Protein AF-A0A9D6SQ97-F1 (afdb_monomer_lite)

Structure (mmCIF, N/CA/C/O backbone):
data_AF-A0A9D6SQ97-F1
#
_entry.id   AF-A0A9D6SQ97-F1
#
loop_
_atom_site.group_PDB
_atom_site.id
_atom_site.type_symbol
_atom_site.label_atom_id
_atom_site.label_alt_id
_atom_site.label_comp_id
_atom_site.label_asym_id
_atom_site.label_entity_id
_atom_site.label_seq_id
_atom_site.pdbx_PDB_ins_code
_atom_site.Cartn_x
_atom_site.Cartn_y
_atom_site.Cartn_z
_atom_site.occupancy
_atom_site.B_iso_or_equiv
_atom_site.auth_seq_id
_atom_site.auth_comp_id
_atom_site.auth_asym_id
_atom_site.auth_atom_id
_atom_site.pdbx_PDB_model_num
ATOM 1 N N . MET A 1 1 ? -10.388 44.337 54.526 1.00 52.50 1 MET A N 1
ATOM 2 C CA . MET A 1 1 ? -10.332 44.415 53.044 1.00 52.50 1 MET A CA 1
ATOM 3 C C . MET A 1 1 ? -9.209 43.578 52.426 1.00 52.50 1 MET A C 1
ATOM 5 O O . MET A 1 1 ? -9.435 43.031 51.359 1.00 52.50 1 MET A O 1
ATOM 9 N N . LEU A 1 2 ? -8.045 43.403 53.071 1.00 48.81 2 LEU A N 1
ATOM 10 C CA . LEU A 1 2 ? -6.946 42.583 52.526 1.00 48.81 2 LEU A CA 1
ATOM 11 C C . LEU A 1 2 ? -7.249 41.066 52.542 1.00 48.81 2 LEU A C 1
ATOM 13 O O . LEU A 1 2 ? -6.988 40.377 51.565 1.00 48.81 2 LEU A O 1
ATOM 17 N N . LEU A 1 3 ? -7.914 40.572 53.594 1.00 52.00 3 LEU A N 1
ATOM 18 C CA . LEU A 1 3 ? -8.243 39.147 53.778 1.00 52.00 3 LEU A CA 1
ATOM 19 C C . LEU A 1 3 ? -9.277 38.606 52.764 1.00 52.00 3 LEU A C 1
ATOM 21 O O . LEU A 1 3 ? -9.205 37.456 52.350 1.00 52.00 3 LEU A O 1
ATOM 25 N N . SER A 1 4 ? -10.194 39.459 52.291 1.00 46.53 4 SER A N 1
ATOM 26 C CA . SER A 1 4 ? -11.219 39.102 51.293 1.00 46.53 4 SER A CA 1
ATOM 27 C C . SER A 1 4 ? -10.637 38.924 49.881 1.00 46.53 4 SER A C 1
ATOM 29 O O . SER A 1 4 ? -11.140 38.115 49.104 1.00 46.53 4 SER A O 1
ATOM 31 N N . ARG A 1 5 ? -9.522 39.604 49.570 1.00 53.97 5 ARG A N 1
ATOM 32 C CA . ARG A 1 5 ? -8.819 39.461 48.283 1.00 53.97 5 ARG A CA 1
ATOM 33 C C . ARG A 1 5 ? -8.031 38.151 48.198 1.00 53.97 5 ARG A C 1
ATOM 35 O O . ARG A 1 5 ? -7.924 37.590 47.115 1.00 53.97 5 ARG A O 1
ATOM 42 N N . PHE A 1 6 ? -7.548 37.637 49.333 1.00 51.41 6 PHE A N 1
ATOM 43 C CA . PHE A 1 6 ? -6.866 36.339 49.407 1.00 51.41 6 PHE A CA 1
ATOM 44 C C . PHE A 1 6 ? -7.829 35.157 49.249 1.00 51.41 6 PHE A C 1
ATOM 46 O O . PHE A 1 6 ? -7.506 34.203 48.547 1.00 51.41 6 PHE A O 1
ATOM 53 N N . VAL A 1 7 ? -9.037 35.240 49.816 1.00 57.03 7 VAL A N 1
ATOM 54 C CA . VAL A 1 7 ? -10.062 34.192 49.652 1.00 57.03 7 VAL A CA 1
ATOM 55 C C . VAL A 1 7 ? -10.580 34.142 48.209 1.00 57.03 7 VAL A C 1
ATOM 57 O O . VAL A 1 7 ? -10.715 33.059 47.647 1.00 57.03 7 VAL A O 1
ATOM 60 N N . ALA A 1 8 ? -10.779 35.299 47.565 1.00 53.34 8 ALA A N 1
ATOM 61 C CA . ALA A 1 8 ? -11.166 35.363 46.153 1.00 53.34 8 ALA A CA 1
ATOM 62 C C . ALA A 1 8 ? -10.067 34.836 45.206 1.00 53.34 8 ALA A C 1
ATOM 64 O O . ALA A 1 8 ? -10.368 34.148 44.232 1.00 53.34 8 ALA A O 1
ATOM 65 N N . ALA A 1 9 ? -8.789 35.095 45.514 1.00 52.66 9 ALA A N 1
ATOM 66 C CA . ALA A 1 9 ? -7.661 34.570 44.743 1.00 52.66 9 ALA A CA 1
ATOM 67 C C . ALA A 1 9 ? -7.501 33.042 44.887 1.00 52.66 9 ALA A C 1
ATOM 69 O O . ALA A 1 9 ? -7.186 32.366 43.910 1.00 52.66 9 ALA A O 1
ATOM 70 N N . MET A 1 10 ? -7.778 32.481 46.070 1.00 56.12 10 MET A N 1
ATOM 71 C CA . MET A 1 10 ? -7.759 31.027 46.296 1.00 56.12 10 MET A CA 1
ATOM 72 C C . MET A 1 10 ? -8.939 30.302 45.643 1.00 56.12 10 MET A C 1
ATOM 74 O O . MET A 1 10 ? -8.791 29.158 45.223 1.00 56.12 10 MET A O 1
ATOM 78 N N . PHE A 1 11 ? -10.084 30.973 45.491 1.00 53.06 11 PHE A N 1
ATOM 79 C CA . PHE A 1 11 ? -11.234 30.419 44.774 1.00 53.06 11 PHE A CA 1
ATOM 80 C C . PHE A 1 11 ? -11.032 30.430 43.249 1.00 53.06 11 PHE A C 1
ATOM 82 O O . PHE A 1 11 ? -11.492 29.528 42.557 1.00 53.06 11 PHE A O 1
ATOM 89 N N . SER A 1 12 ? -10.289 31.409 42.716 1.00 51.69 12 SER A N 1
ATOM 90 C CA . SER A 1 12 ? -10.028 31.508 41.272 1.00 51.69 12 SER A CA 1
ATOM 91 C C . SER A 1 12 ? -8.94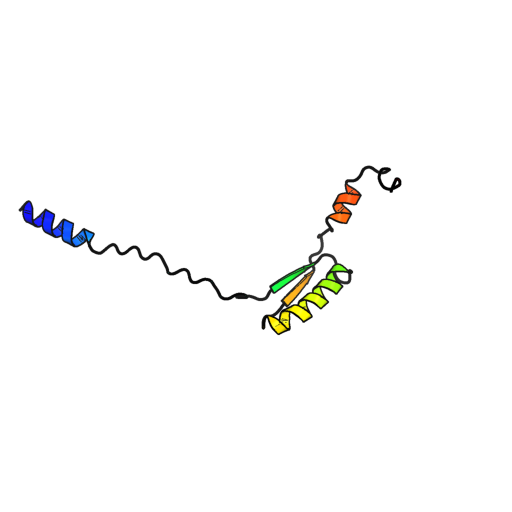3 30.548 40.764 1.00 51.69 12 SER A C 1
ATOM 93 O O . SER A 1 12 ? -8.903 30.263 39.570 1.00 51.69 12 SER A O 1
ATOM 95 N N . MET A 1 13 ? -8.080 30.033 41.646 1.00 53.16 13 MET A N 1
ATOM 96 C CA . MET A 1 13 ? -7.017 29.072 41.306 1.00 53.16 13 MET A CA 1
ATOM 97 C C . MET A 1 13 ? -7.546 27.631 41.147 1.00 53.16 13 MET A C 1
ATOM 99 O O . MET A 1 13 ? -6.843 26.764 40.638 1.00 53.16 13 MET A O 1
ATOM 103 N N . ALA A 1 14 ? -8.782 27.359 41.577 1.00 57.50 14 ALA A N 1
ATOM 104 C CA . ALA A 1 14 ? -9.310 26.002 41.710 1.00 57.50 14 ALA A CA 1
ATOM 105 C C . ALA A 1 14 ? -9.936 25.409 40.429 1.00 57.50 14 ALA A C 1
ATOM 107 O O . ALA A 1 14 ? -10.334 24.248 40.449 1.00 57.50 14 ALA A O 1
ATOM 108 N N . ILE A 1 15 ? -10.054 26.163 39.326 1.00 63.06 15 ILE A N 1
ATOM 109 C CA . ILE A 1 15 ? -10.847 25.729 38.150 1.00 63.06 15 ILE A CA 1
ATOM 110 C C . ILE A 1 15 ? -10.047 25.623 36.842 1.00 63.06 15 ILE A C 1
ATOM 112 O O . ILE A 1 15 ? -10.588 25.195 35.824 1.00 63.06 15 IL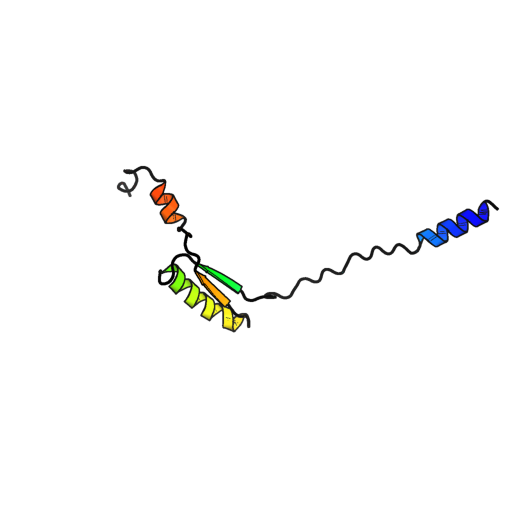E A O 1
ATOM 116 N N . THR A 1 16 ? -8.738 25.874 36.842 1.00 65.06 16 THR A N 1
ATOM 117 C CA . THR A 1 16 ? -7.923 25.578 35.652 1.00 65.06 16 THR A CA 1
ATOM 118 C C . THR A 1 16 ? -7.6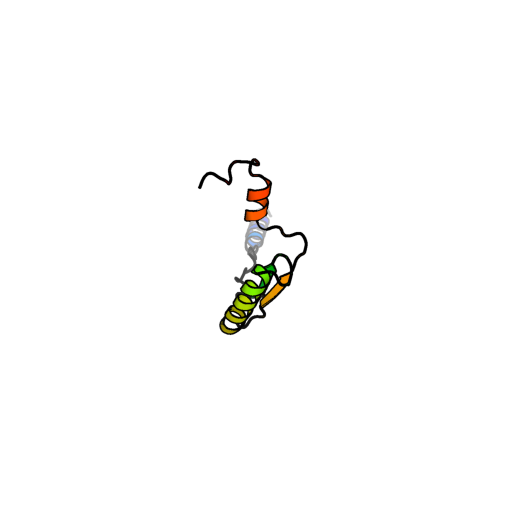62 24.073 35.561 1.00 65.06 16 THR A C 1
ATOM 120 O O . THR A 1 16 ? -6.583 23.593 35.891 1.00 65.06 16 THR A O 1
ATOM 123 N N . VAL A 1 17 ? -8.672 23.311 35.137 1.00 70.50 17 VAL A N 1
ATOM 124 C CA . VAL A 1 17 ? -8.512 21.930 34.680 1.00 70.50 17 VAL A CA 1
ATOM 125 C C . VAL A 1 17 ? -7.821 22.013 33.319 1.00 70.50 17 VAL A C 1
ATOM 127 O O . VAL A 1 17 ? -8.424 22.536 32.379 1.00 70.50 17 VAL A O 1
ATOM 130 N N . PRO A 1 18 ? -6.567 21.551 33.172 1.00 66.12 18 PRO A N 1
ATOM 131 C CA . PRO A 1 18 ? -5.979 21.427 31.854 1.00 66.12 18 PRO A CA 1
ATOM 132 C C . PRO A 1 18 ? -6.793 20.371 31.106 1.00 66.12 18 PRO A C 1
ATOM 134 O O . PRO A 1 18 ? -6.734 19.184 31.415 1.00 66.12 18 PRO A O 1
ATOM 137 N N . THR A 1 19 ? -7.594 20.802 30.136 1.00 65.62 19 THR A N 1
ATOM 138 C CA . THR A 1 19 ? -8.210 19.922 29.145 1.00 65.62 19 THR A CA 1
ATOM 139 C C . THR A 1 19 ? -7.120 19.465 28.182 1.00 65.62 19 THR A C 1
ATOM 141 O O . THR A 1 19 ? -7.062 19.870 27.023 1.00 65.62 19 THR A O 1
ATOM 144 N N . SER A 1 20 ? -6.205 18.626 28.665 1.00 69.00 20 SER A N 1
ATOM 145 C CA . SER A 1 20 ? -5.397 17.789 27.789 1.00 69.00 20 SER A CA 1
ATOM 146 C C . SER A 1 20 ? -6.376 16.918 27.006 1.00 69.00 20 SER A C 1
ATOM 148 O O . SER A 1 20 ? -6.986 16.000 27.550 1.00 69.00 20 SER A O 1
ATOM 150 N N . GLY A 1 21 ? -6.611 17.282 25.743 1.00 69.81 21 GLY A N 1
ATOM 151 C CA . GLY A 1 21 ? -7.519 16.555 24.866 1.00 69.81 21 GLY A CA 1
ATOM 152 C C . GLY A 1 21 ? -7.165 15.071 24.866 1.00 69.81 21 GLY A C 1
ATOM 153 O O . GLY A 1 21 ? -6.003 14.708 24.683 1.00 69.81 21 GLY A O 1
ATOM 154 N N . LEU A 1 22 ? -8.167 14.223 25.097 1.00 68.31 22 LEU A N 1
ATOM 155 C CA . LEU A 1 22 ? -8.054 12.775 24.966 1.00 68.31 22 LEU A CA 1
ATOM 156 C C . LEU A 1 22 ? -7.670 12.456 23.519 1.00 68.31 22 LEU A C 1
ATOM 158 O O . LEU A 1 22 ? -8.523 12.412 22.634 1.00 68.31 22 LEU A O 1
ATOM 162 N N . VAL A 1 23 ? -6.378 12.258 23.265 1.00 71.94 23 VAL A N 1
ATOM 163 C CA . VAL A 1 23 ? -5.920 11.703 21.995 1.00 71.94 23 VAL A CA 1
ATOM 164 C C . VAL A 1 23 ? -6.175 10.197 22.070 1.00 71.94 23 VAL A C 1
ATOM 166 O O . VAL A 1 23 ? -5.471 9.459 22.754 1.00 71.94 23 VAL A O 1
ATOM 169 N N . SER A 1 24 ? -7.263 9.737 21.451 1.00 73.69 24 SER A N 1
ATOM 170 C CA . SER A 1 24 ? -7.454 8.303 21.220 1.00 73.69 24 SER A CA 1
ATOM 171 C C . SER A 1 24 ? -6.631 7.905 20.006 1.00 73.69 24 SER A C 1
ATOM 173 O O . SER A 1 24 ? -6.663 8.582 18.974 1.00 73.69 24 SER A O 1
ATOM 175 N N . ALA A 1 25 ? -5.873 6.818 20.135 1.00 77.50 25 ALA A N 1
ATOM 176 C CA . ALA A 1 25 ? -5.254 6.187 18.982 1.00 77.50 25 ALA A CA 1
ATOM 177 C C . ALA A 1 25 ? -6.363 5.821 17.983 1.00 77.50 25 ALA A C 1
ATOM 179 O O . ALA A 1 25 ? -7.387 5.263 18.365 1.00 77.50 25 ALA A O 1
ATOM 180 N N . GLN A 1 26 ? -6.180 6.204 16.723 1.00 79.69 26 GLN A N 1
ATOM 181 C CA . GLN A 1 26 ? -7.127 5.883 15.658 1.00 79.69 26 GLN A CA 1
ATOM 182 C C . GLN A 1 26 ? -6.993 4.392 15.339 1.00 79.69 26 GLN A C 1
ATOM 184 O O . GLN A 1 26 ? -5.865 3.916 15.167 1.00 79.69 26 GLN A O 1
ATOM 189 N N . ASP A 1 27 ? -8.111 3.682 15.2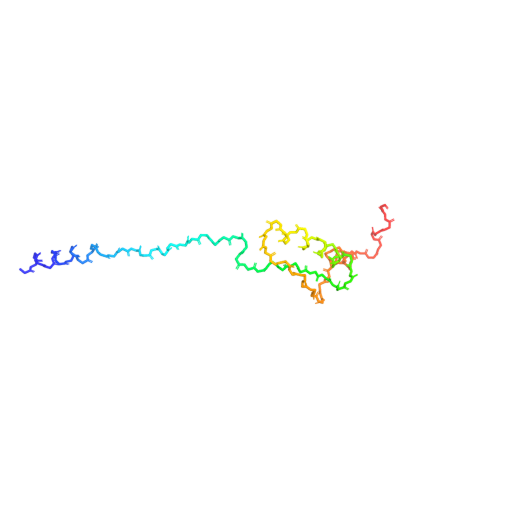02 1.00 83.75 27 ASP A N 1
ATOM 190 C CA . ASP A 1 27 ? -8.080 2.299 14.734 1.00 83.75 27 ASP A CA 1
ATOM 191 C C . ASP A 1 27 ? -7.490 2.248 13.320 1.00 83.75 27 ASP A C 1
ATOM 193 O O . ASP A 1 27 ? -7.878 2.996 12.414 1.00 83.75 27 ASP A O 1
ATOM 197 N N . PHE A 1 28 ? -6.486 1.393 13.140 1.00 84.00 28 PHE A N 1
ATOM 198 C CA . PHE A 1 28 ? -5.852 1.198 11.847 1.00 84.00 28 PHE A CA 1
ATOM 199 C C . PHE A 1 28 ? -6.590 0.109 11.056 1.00 84.00 28 PHE A C 1
ATOM 201 O O . PHE A 1 28 ? -6.844 -0.959 11.613 1.00 84.00 28 PHE A O 1
ATOM 208 N N . PRO A 1 29 ? -6.831 0.301 9.746 1.00 88.12 29 PRO A N 1
ATOM 209 C CA . PRO A 1 29 ? -6.561 1.497 8.945 1.00 88.12 29 PRO A CA 1
ATOM 210 C C . PRO A 1 29 ? -7.737 2.489 8.941 1.00 88.12 29 PRO A C 1
ATOM 212 O O . PRO A 1 29 ? -8.850 2.168 8.539 1.00 88.12 29 PRO A O 1
ATOM 215 N N . SER A 1 30 ? -7.460 3.753 9.264 1.00 86.50 30 SER A N 1
ATOM 216 C CA . SER A 1 30 ? -8.453 4.841 9.230 1.00 86.50 30 SER A CA 1
ATOM 217 C C . SER A 1 30 ? -8.715 5.412 7.827 1.00 86.50 30 SER A C 1
ATOM 219 O O . SER A 1 30 ? -9.561 6.286 7.643 1.00 86.50 30 SER A O 1
ATOM 221 N N . ARG A 1 31 ? -7.968 4.950 6.817 1.00 88.81 31 ARG A N 1
ATOM 222 C CA . ARG A 1 31 ? -8.065 5.373 5.414 1.00 88.81 31 ARG A CA 1
ATOM 223 C C . ARG A 1 31 ? -7.570 4.264 4.481 1.00 88.81 31 ARG A C 1
ATOM 225 O O . ARG A 1 31 ? -6.757 3.447 4.917 1.00 88.81 31 ARG A O 1
ATOM 232 N N . PRO A 1 32 ? -7.975 4.263 3.198 1.00 90.62 32 PRO A N 1
ATOM 233 C CA . PRO A 1 32 ? -7.464 3.308 2.221 1.00 90.62 32 PRO A CA 1
ATOM 234 C C . PRO A 1 32 ? -5.935 3.297 2.172 1.00 90.62 32 PRO A C 1
ATOM 236 O O . PRO A 1 32 ? -5.294 4.355 2.137 1.00 90.62 32 PRO A O 1
ATOM 239 N N . ILE A 1 33 ? -5.357 2.099 2.142 1.00 93.00 33 ILE A N 1
ATOM 240 C CA . ILE A 1 33 ? -3.913 1.914 2.005 1.00 93.00 33 ILE A CA 1
ATOM 241 C C . ILE A 1 33 ? -3.537 2.146 0.551 1.00 93.00 33 ILE A C 1
ATOM 243 O O . ILE A 1 33 ? -4.229 1.702 -0.362 1.00 93.00 33 ILE A O 1
ATOM 247 N N . ARG A 1 34 ? -2.420 2.839 0.330 1.00 93.44 34 ARG A N 1
ATOM 248 C CA . ARG A 1 34 ? -1.888 3.089 -1.006 1.00 93.44 34 ARG A CA 1
ATOM 249 C C . ARG A 1 34 ? -0.510 2.460 -1.136 1.00 93.44 34 ARG A C 1
ATOM 251 O O . ARG A 1 34 ? 0.406 2.846 -0.414 1.00 93.44 34 ARG A O 1
ATOM 258 N N . ILE A 1 35 ? -0.377 1.496 -2.040 1.00 91.62 35 ILE A N 1
ATOM 259 C CA . ILE A 1 35 ? 0.910 0.921 -2.420 1.00 91.62 35 ILE A CA 1
ATOM 260 C C . ILE A 1 35 ? 1.414 1.731 -3.603 1.00 91.62 35 ILE A C 1
ATOM 262 O O . ILE A 1 35 ? 0.771 1.762 -4.649 1.00 91.62 35 ILE A O 1
ATOM 266 N N . VAL A 1 36 ? 2.537 2.416 -3.421 1.00 89.44 36 VAL A N 1
ATOM 267 C CA . VAL A 1 36 ? 3.117 3.256 -4.467 1.00 89.44 36 VAL A CA 1
ATOM 268 C C . VAL A 1 36 ? 4.178 2.458 -5.210 1.00 89.44 36 VAL A C 1
ATOM 270 O O . VAL A 1 36 ? 5.086 1.910 -4.586 1.00 89.44 36 VAL A O 1
ATOM 273 N N . THR A 1 37 ? 4.070 2.398 -6.534 1.00 87.50 37 THR A N 1
ATOM 274 C CA . THR A 1 37 ? 4.976 1.620 -7.390 1.00 87.50 37 THR A CA 1
ATOM 275 C C . THR A 1 37 ? 5.580 2.498 -8.478 1.00 87.50 37 THR A C 1
ATOM 277 O O . THR A 1 37 ? 5.018 3.524 -8.871 1.00 87.50 37 THR A O 1
ATOM 280 N N . SER A 1 38 ? 6.743 2.075 -8.975 1.00 76.69 38 SER A N 1
ATOM 281 C CA . SER A 1 38 ? 7.284 2.560 -10.247 1.00 76.69 38 SER A CA 1
ATOM 282 C C . SER A 1 38 ? 6.505 1.968 -11.429 1.00 76.69 38 SER A C 1
ATOM 284 O O . SER A 1 38 ? 5.741 1.033 -11.232 1.00 76.69 38 SER A O 1
ATOM 286 N N . ALA A 1 39 ? 6.692 2.532 -12.628 1.00 77.19 39 ALA A N 1
ATOM 287 C CA . ALA A 1 39 ? 6.193 2.084 -13.942 1.00 77.19 39 ALA A CA 1
ATOM 288 C C . ALA A 1 39 ? 5.075 1.007 -13.959 1.00 77.19 39 ALA A C 1
ATOM 290 O O . ALA A 1 39 ? 5.302 -0.164 -13.648 1.00 77.19 39 ALA A O 1
ATOM 291 N N . ALA A 1 40 ? 3.884 1.387 -14.438 1.00 77.19 40 ALA A N 1
ATOM 292 C CA . ALA A 1 40 ? 2.763 0.462 -14.617 1.00 77.19 40 ALA A CA 1
ATOM 293 C C . ALA A 1 40 ? 3.129 -0.725 -15.528 1.00 77.19 40 ALA A C 1
ATOM 295 O O . ALA A 1 40 ? 3.811 -0.547 -16.537 1.00 77.19 40 ALA A O 1
ATOM 296 N N . GLY A 1 41 ? 2.667 -1.928 -15.178 1.00 78.62 41 GLY A N 1
ATOM 297 C CA . GLY A 1 41 ? 2.955 -3.155 -15.926 1.00 78.62 41 GLY A CA 1
ATOM 298 C C . GLY A 1 41 ? 4.349 -3.757 -15.699 1.00 78.62 41 GLY A C 1
ATOM 299 O O . GLY A 1 41 ? 4.630 -4.828 -16.230 1.00 78.62 41 GLY A O 1
ATOM 300 N N . GLY A 1 42 ? 5.221 -3.117 -14.911 1.00 80.25 42 GLY A N 1
ATOM 301 C CA . GLY A 1 42 ? 6.497 -3.701 -14.490 1.00 80.25 42 GLY A CA 1
ATOM 302 C C . GLY A 1 42 ? 6.339 -4.747 -13.379 1.00 80.25 42 GLY A C 1
ATOM 303 O O . GLY A 1 42 ? 5.298 -4.840 -12.730 1.00 80.25 42 GLY A O 1
ATOM 304 N N . GLY A 1 43 ? 7.404 -5.504 -13.087 1.00 83.88 43 GLY A N 1
ATOM 305 C CA . GLY A 1 43 ? 7.387 -6.525 -12.025 1.00 83.88 43 GLY A CA 1
ATOM 306 C C . GLY A 1 43 ? 6.973 -5.984 -10.647 1.00 83.88 43 GLY A C 1
ATOM 307 O O . GLY A 1 43 ? 6.269 -6.662 -9.901 1.00 83.88 43 GLY A O 1
ATOM 308 N N . GLY A 1 44 ? 7.321 -4.729 -10.339 1.00 85.12 44 GLY A N 1
ATOM 309 C CA . GLY A 1 44 ? 6.879 -4.047 -9.117 1.00 85.12 44 GLY A CA 1
ATOM 310 C C . GLY A 1 44 ? 5.366 -3.788 -9.058 1.00 85.12 44 GLY A C 1
ATOM 311 O O . GLY A 1 44 ? 4.761 -3.994 -8.007 1.00 85.12 44 GLY A O 1
ATOM 312 N N . ASP A 1 45 ? 4.735 -3.400 -10.172 1.00 88.88 45 ASP A N 1
ATOM 313 C CA . ASP A 1 45 ? 3.272 -3.227 -10.281 1.00 88.88 45 ASP A CA 1
ATOM 314 C C . ASP A 1 45 ? 2.546 -4.581 -10.174 1.00 88.88 45 ASP A C 1
ATOM 316 O O . ASP A 1 45 ? 1.508 -4.701 -9.530 1.00 88.88 45 ASP A O 1
ATOM 320 N N . PHE A 1 46 ? 3.127 -5.647 -10.729 1.00 90.94 46 PHE A N 1
ATOM 321 C CA . PHE A 1 46 ? 2.559 -6.989 -10.605 1.00 90.94 46 PHE A CA 1
ATOM 322 C C . PHE A 1 46 ? 2.559 -7.496 -9.153 1.00 90.94 46 PHE A C 1
ATOM 324 O O . PHE A 1 46 ? 1.517 -7.895 -8.628 1.00 90.94 46 PHE A O 1
ATOM 331 N N . ILE A 1 47 ? 3.710 -7.433 -8.473 1.00 92.12 47 ILE A N 1
ATOM 332 C CA . ILE A 1 47 ? 3.843 -7.891 -7.081 1.00 92.12 47 ILE A CA 1
ATOM 333 C C . ILE A 1 47 ? 2.963 -7.055 -6.145 1.00 92.12 47 ILE A C 1
ATOM 335 O O . ILE A 1 47 ? 2.296 -7.597 -5.266 1.00 92.12 47 ILE A O 1
ATOM 339 N N . SER A 1 48 ? 2.917 -5.737 -6.336 1.00 92.56 48 SER A N 1
ATOM 340 C CA . SER A 1 48 ? 2.083 -4.849 -5.517 1.00 92.56 48 SER A CA 1
ATOM 341 C C . SER A 1 48 ? 0.586 -5.117 -5.679 1.00 92.56 48 SER A C 1
ATOM 343 O O . SER A 1 48 ? -0.136 -5.066 -4.686 1.00 92.56 48 SER A O 1
ATOM 345 N N . ARG A 1 49 ? 0.106 -5.475 -6.878 1.00 92.44 49 ARG A N 1
ATOM 346 C CA . ARG A 1 49 ? -1.286 -5.914 -7.087 1.00 92.44 49 ARG A CA 1
ATOM 347 C C . ARG A 1 49 ? -1.595 -7.222 -6.371 1.00 92.44 49 ARG A C 1
ATOM 349 O O . ARG A 1 49 ? -2.663 -7.338 -5.773 1.00 92.44 49 ARG A O 1
ATOM 356 N N . LEU A 1 50 ? -0.666 -8.176 -6.393 1.00 93.81 50 LEU A N 1
ATOM 357 C CA . LEU A 1 50 ? -0.816 -9.432 -5.658 1.00 93.81 50 LEU A CA 1
ATOM 358 C C . LEU A 1 50 ? -0.881 -9.180 -4.143 1.00 93.81 50 LEU A C 1
ATOM 360 O O . LEU A 1 50 ? -1.775 -9.680 -3.463 1.00 93.81 50 LEU A O 1
ATOM 364 N N . MET A 1 51 ? 0.012 -8.331 -3.628 1.00 94.19 51 MET A N 1
ATOM 365 C CA . MET A 1 51 ? 0.001 -7.898 -2.229 1.00 94.19 51 MET A CA 1
ATOM 366 C C . MET A 1 51 ? -1.302 -7.179 -1.863 1.00 94.19 51 MET A C 1
ATOM 368 O O . MET A 1 51 ? -1.894 -7.472 -0.829 1.00 94.19 51 MET A O 1
ATOM 372 N N . ALA A 1 52 ? -1.784 -6.266 -2.713 1.00 93.50 52 ALA A N 1
ATOM 373 C CA . ALA A 1 52 ? -3.025 -5.534 -2.475 1.00 93.50 52 ALA A CA 1
ATOM 374 C C . ALA A 1 52 ? -4.224 -6.478 -2.304 1.00 93.50 52 ALA A C 1
ATOM 376 O O . ALA A 1 52 ? -5.017 -6.294 -1.381 1.00 93.50 52 ALA A O 1
ATOM 377 N N . GLN A 1 53 ? -4.322 -7.519 -3.139 1.00 92.38 53 GLN A N 1
ATOM 378 C CA . GLN A 1 53 ? -5.365 -8.544 -3.024 1.00 92.38 53 GLN A CA 1
ATOM 379 C C . GLN A 1 53 ? -5.246 -9.335 -1.714 1.00 92.38 53 GLN A C 1
ATOM 381 O O . GLN A 1 53 ? -6.246 -9.530 -1.025 1.00 92.38 53 GLN A O 1
ATOM 386 N N . GLY A 1 54 ? -4.028 -9.746 -1.341 1.00 92.44 54 GLY A N 1
ATOM 387 C CA . GLY A 1 54 ? -3.780 -10.512 -0.116 1.00 92.44 54 GLY A CA 1
ATOM 388 C C . GLY A 1 54 ? -4.010 -9.724 1.176 1.00 92.44 54 GLY A C 1
ATOM 389 O O . GLY A 1 54 ? -4.427 -10.302 2.174 1.00 92.44 54 GLY A O 1
ATOM 390 N N . ILE A 1 55 ? -3.772 -8.410 1.165 1.00 92.62 55 ILE A N 1
ATOM 391 C CA . ILE A 1 55 ? -3.924 -7.540 2.343 1.00 92.62 55 ILE A CA 1
ATOM 392 C C . ILE A 1 55 ? -5.366 -7.050 2.495 1.00 92.62 55 ILE A C 1
ATOM 394 O O . ILE A 1 55 ? -5.857 -6.934 3.618 1.00 92.62 55 ILE A O 1
ATOM 398 N N . SER A 1 56 ? -6.055 -6.754 1.388 1.00 89.50 56 SER A N 1
ATOM 399 C CA . SER A 1 56 ? -7.372 -6.110 1.444 1.00 89.50 56 SER A CA 1
ATOM 400 C C . SER A 1 56 ? -8.420 -6.958 2.171 1.00 89.50 56 SER A C 1
ATOM 402 O O . SER A 1 56 ? -9.204 -6.412 2.945 1.00 89.50 56 SER A O 1
ATOM 404 N N . GLY A 1 57 ? -8.392 -8.285 1.993 1.00 86.94 57 GLY A N 1
ATOM 405 C CA . GLY A 1 57 ? -9.314 -9.207 2.664 1.00 86.94 57 GLY A CA 1
ATOM 406 C C . GLY A 1 57 ? -9.161 -9.221 4.193 1.00 86.94 57 GLY A C 1
ATOM 407 O O . GLY A 1 57 ? -10.099 -8.834 4.887 1.00 86.94 57 GLY A O 1
ATOM 408 N N . PRO A 1 58 ? -7.995 -9.618 4.738 1.00 87.69 58 PRO A N 1
ATOM 409 C CA . PRO A 1 58 ? -7.757 -9.676 6.183 1.00 87.69 58 PRO A CA 1
ATOM 410 C C . PRO A 1 58 ? -7.897 -8.329 6.893 1.00 87.69 58 PRO A C 1
ATOM 412 O O . PRO A 1 58 ? -8.296 -8.287 8.053 1.00 87.69 58 PRO A O 1
ATOM 415 N N . LEU A 1 59 ? -7.558 -7.232 6.212 1.00 88.56 59 LEU A N 1
ATOM 416 C CA . LEU A 1 59 ? -7.582 -5.898 6.801 1.00 88.56 59 LEU A CA 1
ATOM 417 C C . LEU A 1 59 ? -8.959 -5.220 6.707 1.00 88.56 59 LEU A C 1
ATOM 419 O O . LEU A 1 59 ? -9.159 -4.166 7.304 1.00 88.56 59 LEU A O 1
ATOM 423 N N . GLY A 1 60 ? -9.896 -5.782 5.932 1.00 86.56 60 GLY A N 1
ATOM 424 C CA . GLY A 1 60 ? -11.228 -5.203 5.718 1.00 86.56 60 GLY A CA 1
ATOM 425 C C . GLY A 1 60 ? -11.204 -3.812 5.076 1.00 86.56 60 GLY A C 1
ATOM 426 O O . GLY A 1 60 ? -12.189 -3.079 5.126 1.00 86.56 60 GLY A O 1
ATOM 427 N N . ALA A 1 61 ? -10.071 -3.431 4.489 1.00 88.00 61 ALA A N 1
ATOM 428 C CA . ALA A 1 61 ? -9.813 -2.093 3.992 1.00 88.00 61 ALA A CA 1
ATOM 429 C C . ALA A 1 61 ? -9.376 -2.131 2.533 1.00 88.00 61 ALA A C 1
ATOM 431 O O . ALA A 1 61 ? -8.716 -3.067 2.073 1.00 88.00 61 ALA A O 1
ATOM 432 N N . SER A 1 62 ? -9.728 -1.079 1.798 1.00 91.62 62 SER A N 1
ATOM 433 C CA . SER A 1 62 ? -9.310 -0.929 0.407 1.00 91.62 62 SER A CA 1
ATOM 434 C C . SER A 1 62 ? -7.802 -0.687 0.327 1.00 91.62 62 SER A C 1
ATOM 436 O O . SER A 1 62 ? -7.268 0.202 1.000 1.00 91.62 62 SER A O 1
ATOM 438 N N . VAL A 1 63 ? -7.129 -1.477 -0.511 1.00 94.75 63 VAL A N 1
ATOM 439 C CA . VAL A 1 63 ? -5.712 -1.319 -0.844 1.00 94.75 63 VAL A CA 1
ATOM 440 C C . VAL A 1 63 ? -5.608 -0.959 -2.322 1.00 94.75 63 VAL A C 1
ATOM 442 O O . VAL A 1 63 ? -6.028 -1.720 -3.190 1.00 94.75 63 VAL A O 1
ATOM 445 N N . ILE A 1 64 ? -5.061 0.219 -2.610 1.00 93.56 64 ILE A N 1
ATOM 446 C CA . ILE A 1 64 ? -5.000 0.807 -3.949 1.00 93.56 64 ILE A CA 1
ATOM 447 C C . ILE A 1 64 ? -3.545 0.848 -4.407 1.00 93.56 64 ILE A C 1
ATOM 449 O O . ILE A 1 64 ? -2.677 1.328 -3.680 1.00 93.56 64 ILE A O 1
ATOM 453 N N . VAL A 1 65 ? -3.287 0.392 -5.629 1.00 92.62 65 VAL A N 1
ATOM 454 C CA . VAL A 1 65 ? -1.972 0.503 -6.269 1.00 92.62 65 VAL A CA 1
ATOM 455 C C . VAL A 1 65 ? -1.908 1.831 -7.039 1.00 92.62 65 VAL A C 1
ATOM 457 O O . VAL A 1 65 ? -2.696 2.048 -7.959 1.00 92.62 65 VAL A O 1
ATOM 460 N N . ASP A 1 66 ? -1.024 2.739 -6.615 1.00 90.31 66 ASP A N 1
ATOM 461 C CA . ASP A 1 66 ? -0.801 4.079 -7.186 1.00 90.31 66 ASP A CA 1
ATOM 462 C C . ASP A 1 66 ? 0.547 4.107 -7.919 1.00 90.31 66 ASP A C 1
ATOM 464 O O . ASP A 1 66 ? 1.615 4.151 -7.301 1.00 90.31 66 ASP A O 1
ATOM 468 N N . ASN A 1 67 ? 0.493 4.067 -9.249 1.00 87.44 67 ASN A N 1
ATOM 469 C CA . ASN A 1 67 ? 1.683 4.009 -10.091 1.00 87.44 67 ASN A CA 1
ATOM 470 C C . ASN A 1 67 ? 2.169 5.422 -10.390 1.00 87.44 67 ASN A C 1
ATOM 472 O O . ASN A 1 67 ? 1.526 6.166 -11.132 1.00 87.44 67 ASN A O 1
ATOM 476 N N . ARG A 1 68 ? 3.335 5.783 -9.850 1.00 84.50 68 ARG A N 1
ATOM 477 C CA . ARG A 1 68 ? 3.928 7.108 -10.048 1.00 84.50 68 ARG A CA 1
ATOM 478 C C . ARG A 1 68 ? 5.092 7.037 -11.024 1.00 84.50 68 ARG A C 1
ATOM 480 O O . ARG A 1 68 ? 6.126 6.419 -10.767 1.00 84.50 68 ARG A O 1
ATOM 487 N N . THR A 1 69 ? 4.931 7.711 -12.158 1.00 75.31 69 THR A N 1
ATOM 488 C CA . THR A 1 69 ? 6.006 7.922 -13.132 1.00 75.31 69 THR A CA 1
ATOM 489 C C . THR A 1 69 ? 7.128 8.761 -12.522 1.00 75.31 69 THR A C 1
ATOM 491 O O . THR A 1 69 ? 6.866 9.706 -11.782 1.00 75.31 69 THR A O 1
ATOM 494 N N . GLY A 1 70 ? 8.381 8.424 -12.837 1.00 73.56 70 GLY A N 1
ATOM 495 C CA . GLY A 1 70 ? 9.566 9.102 -12.293 1.00 73.56 70 GLY A CA 1
ATOM 496 C C . GLY A 1 70 ? 10.170 8.443 -11.049 1.00 73.56 70 GLY A C 1
ATOM 497 O O . GLY A 1 70 ? 11.218 8.881 -10.583 1.00 73.56 70 GLY A O 1
ATOM 498 N N . MET A 1 71 ? 9.571 7.367 -10.531 1.00 73.75 71 MET A N 1
ATOM 499 C CA . MET A 1 71 ? 10.232 6.505 -9.550 1.00 73.75 71 MET A CA 1
ATOM 500 C C . MET A 1 71 ? 11.222 5.569 -10.246 1.00 73.75 71 MET A C 1
ATOM 502 O O . MET A 1 71 ? 10.834 4.749 -11.079 1.00 73.75 71 MET A O 1
ATOM 506 N N . VAL A 1 72 ? 12.495 5.679 -9.875 1.00 75.81 72 VAL A N 1
ATOM 507 C CA . VAL A 1 72 ? 13.576 4.783 -10.302 1.00 75.81 72 VAL A CA 1
ATOM 508 C C . VAL A 1 72 ? 13.925 3.879 -9.121 1.00 75.81 72 VAL A C 1
ATOM 510 O O . VAL A 1 72 ? 13.964 4.348 -7.983 1.00 75.81 72 VAL A O 1
ATOM 513 N N . SER A 1 73 ? 14.133 2.580 -9.357 1.00 76.25 73 SER A N 1
ATOM 514 C CA . SER A 1 73 ? 14.535 1.674 -8.277 1.00 76.25 73 SER A CA 1
ATOM 515 C C . SER A 1 73 ? 15.920 2.056 -7.746 1.00 76.25 73 SER A C 1
ATOM 517 O O . SER A 1 73 ? 16.781 2.538 -8.485 1.00 76.25 73 SER A O 1
ATOM 519 N N . ILE A 1 74 ? 16.140 1.828 -6.449 1.00 81.06 74 ILE A N 1
ATOM 520 C CA . ILE A 1 74 ? 17.425 2.124 -5.799 1.00 81.06 74 ILE A CA 1
ATOM 521 C C . ILE A 1 74 ? 18.561 1.333 -6.458 1.00 81.06 74 ILE A C 1
ATOM 523 O O . ILE A 1 74 ? 19.652 1.868 -6.614 1.00 81.06 74 ILE A O 1
ATOM 527 N N . GLU A 1 75 ? 18.300 0.108 -6.914 1.00 78.31 75 GLU A N 1
ATOM 528 C CA . GLU A 1 75 ? 19.263 -0.707 -7.663 1.00 78.31 75 GLU A CA 1
ATOM 529 C C . GLU A 1 75 ? 19.683 -0.043 -8.975 1.00 78.31 75 GLU A C 1
ATOM 531 O O . GLU A 1 75 ? 20.871 0.054 -9.262 1.00 78.31 75 GLU A O 1
ATOM 536 N N . THR A 1 76 ? 18.732 0.494 -9.744 1.00 80.69 76 THR A N 1
ATOM 537 C CA . THR A 1 76 ? 19.045 1.213 -10.984 1.00 80.69 76 THR A CA 1
ATOM 538 C C . THR A 1 76 ? 19.825 2.496 -10.699 1.00 80.69 76 THR A C 1
ATOM 540 O O . THR A 1 76 ? 20.738 2.833 -11.447 1.00 80.69 76 THR A O 1
ATOM 543 N N . ILE A 1 77 ? 19.530 3.192 -9.594 1.00 83.69 77 ILE A N 1
ATOM 544 C CA . ILE A 1 77 ? 20.314 4.358 -9.150 1.00 83.69 77 ILE A CA 1
ATOM 545 C C . ILE A 1 77 ? 21.732 3.934 -8.740 1.00 83.69 77 ILE A C 1
ATOM 547 O O . ILE A 1 77 ? 22.699 4.618 -9.073 1.00 83.69 77 ILE A O 1
ATOM 551 N N . ALA A 1 78 ? 21.872 2.809 -8.038 1.00 83.44 78 ALA A N 1
ATOM 552 C CA . ALA A 1 78 ? 23.160 2.275 -7.613 1.00 83.44 78 ALA A CA 1
ATOM 553 C C . ALA A 1 78 ? 24.019 1.855 -8.815 1.00 83.44 78 ALA A C 1
ATOM 555 O O . ALA A 1 78 ? 25.187 2.232 -8.883 1.00 83.44 78 ALA A O 1
ATOM 556 N N . LEU A 1 79 ? 23.426 1.167 -9.796 1.00 82.06 79 LEU A N 1
ATOM 557 C CA . LEU A 1 79 ? 24.076 0.794 -11.055 1.00 82.06 79 LEU A CA 1
ATOM 558 C C . LEU A 1 79 ? 24.477 2.022 -11.878 1.00 82.06 79 LEU A C 1
ATOM 560 O O . LEU A 1 79 ? 25.600 2.084 -12.367 1.00 82.06 79 LEU A O 1
ATOM 564 N N . ALA A 1 80 ? 23.602 3.025 -11.990 1.00 83.00 80 ALA A N 1
ATOM 565 C CA . ALA A 1 80 ? 23.908 4.263 -12.706 1.00 83.00 80 ALA A CA 1
ATOM 566 C C . ALA A 1 80 ? 25.035 5.078 -12.043 1.00 83.00 80 ALA A C 1
ATOM 568 O O . ALA A 1 80 ? 25.717 5.848 -12.716 1.00 83.00 80 ALA A O 1
ATOM 569 N N . LYS A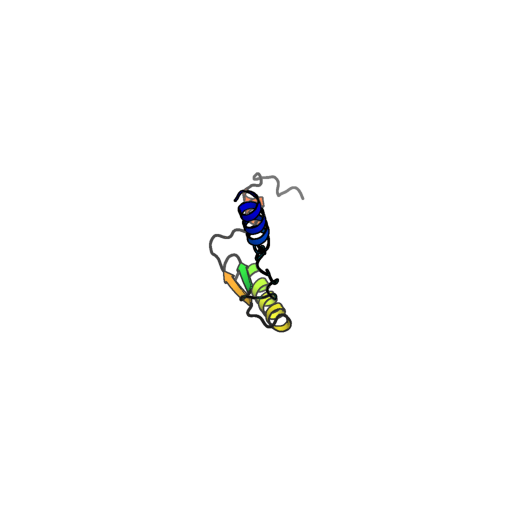 1 81 ? 25.227 4.925 -10.727 1.00 81.00 81 LYS A N 1
ATOM 570 C CA . LYS A 1 81 ? 26.288 5.595 -9.961 1.00 81.00 81 LYS A CA 1
ATOM 571 C C . LYS A 1 81 ? 27.599 4.797 -9.919 1.00 81.00 81 LYS A C 1
ATOM 573 O O . LYS A 1 81 ? 28.633 5.364 -9.563 1.00 81.00 81 LYS A O 1
ATOM 578 N N . ALA A 1 82 ? 27.571 3.505 -10.244 1.00 81.69 82 ALA A N 1
ATOM 579 C CA . ALA A 1 82 ? 28.759 2.661 -10.265 1.00 81.69 82 ALA A CA 1
ATOM 580 C C . ALA A 1 82 ? 29.731 3.105 -11.373 1.00 81.69 82 ALA A C 1
ATOM 582 O O . ALA A 1 82 ? 29.320 3.591 -12.429 1.00 81.69 82 ALA A O 1
ATOM 583 N N . ARG A 1 83 ? 31.043 2.944 -11.145 1.00 77.88 83 ARG A N 1
ATOM 584 C CA . ARG A 1 83 ? 32.044 3.240 -12.178 1.00 77.88 83 ARG A CA 1
ATOM 585 C C . ARG A 1 83 ? 31.895 2.236 -13.333 1.00 77.88 83 ARG A C 1
ATOM 587 O O . ARG A 1 83 ? 31.848 1.032 -13.066 1.00 77.88 83 ARG A O 1
ATOM 594 N N . PRO A 1 84 ? 31.866 2.684 -14.604 1.00 62.00 84 PRO A N 1
ATOM 595 C CA . PRO A 1 84 ? 31.840 1.774 -15.745 1.00 62.00 84 PRO A CA 1
ATOM 596 C C . PRO A 1 84 ? 33.111 0.907 -15.722 1.00 62.00 84 PRO A C 1
ATOM 598 O O . PRO A 1 84 ? 34.203 1.416 -15.959 1.00 62.00 84 PRO A O 1
ATOM 601 N N . GLY A 1 85 ? 32.982 -0.375 -15.364 1.00 64.44 85 GLY A N 1
ATOM 602 C CA . GLY A 1 85 ? 34.097 -1.332 -15.279 1.00 64.44 85 GLY A CA 1
ATOM 603 C C . GLY A 1 85 ? 34.141 -2.193 -14.011 1.00 64.44 85 GLY A C 1
ATOM 604 O O . GLY A 1 85 ? 34.762 -3.249 -14.032 1.00 64.44 85 GLY A O 1
ATOM 605 N N . GLU A 1 86 ? 33.454 -1.809 -12.932 1.00 61.75 86 GLU A N 1
ATOM 606 C CA . GLU A 1 86 ? 33.472 -2.569 -11.663 1.00 61.75 86 GLU A CA 1
ATOM 607 C C . GLU A 1 86 ? 32.532 -3.793 -11.663 1.00 61.75 86 GLU A C 1
ATOM 609 O O . GLU A 1 86 ? 32.671 -4.686 -10.835 1.00 61.75 86 GLU A O 1
ATOM 614 N N . LEU A 1 87 ? 31.599 -3.873 -12.619 1.00 62.47 87 LEU A N 1
ATOM 615 C CA . LEU A 1 87 ? 30.538 -4.891 -12.666 1.00 62.47 87 LEU A CA 1
ATOM 616 C C . LEU A 1 87 ? 30.954 -6.238 -13.296 1.00 62.47 87 LEU A C 1
ATOM 618 O O . LEU A 1 87 ? 30.134 -7.145 -13.357 1.00 62.47 87 LEU A O 1
ATOM 622 N N . ASN A 1 88 ? 32.192 -6.378 -13.784 1.00 61.28 88 ASN A N 1
ATOM 623 C CA . ASN A 1 88 ? 32.667 -7.582 -14.493 1.00 61.28 88 ASN A CA 1
ATOM 624 C C . ASN A 1 88 ? 33.514 -8.538 -13.620 1.00 61.28 88 ASN A C 1
ATOM 626 O O . ASN A 1 88 ? 34.052 -9.514 -14.129 1.00 61.28 88 ASN A O 1
ATOM 630 N N . ASN A 1 89 ? 33.673 -8.259 -12.322 1.00 54.19 89 ASN A N 1
ATOM 631 C CA . ASN A 1 89 ? 34.567 -9.019 -11.434 1.00 54.19 89 ASN A CA 1
ATOM 632 C C . ASN A 1 89 ? 33.824 -9.719 -10.279 1.00 54.19 89 ASN A C 1
ATOM 634 O O . ASN A 1 89 ? 34.284 -9.700 -9.137 1.00 54.19 89 ASN A O 1
ATOM 638 N N . SER A 1 90 ? 32.668 -10.329 -10.539 1.00 55.06 90 SER A N 1
ATOM 639 C CA . SER A 1 90 ? 31.952 -11.171 -9.565 1.00 55.06 90 SER A CA 1
ATOM 640 C C . SER A 1 90 ? 31.492 -12.470 -10.202 1.00 55.06 90 SER A C 1
ATOM 642 O O . SER A 1 90 ? 30.977 -12.397 -11.338 1.00 55.06 90 SER A O 1
#

Foldseek 3Di:
DVVVVVVVVVVVVPPPDPCPDPPDDDPPPPAEAEDEAEDPPDPRNVVQVVVQVVCCVVRVHHYHYHYDYPDDDVVVVVVVPDDVPPPPPD

pLDDT: mean 76.69, std 14.12, range [46.53, 94.75]

Radius of 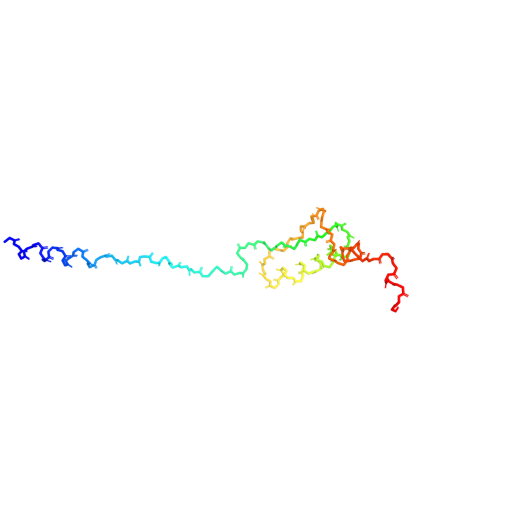gyration: 29.36 Å; chains: 1; bounding box: 46×56×70 Å

Sequence (90 aa):
MLLSRFVAAMFSMAITVPTSGLVSAQDFPSRPIRIVTSAAGGGGDFISRLMAQGISGPLGASVIVDNRTGMVSIETIALAKARPGELNNS

Secondary structure (DSSP, 8-state):
-HHHHHHHHHHHTT---------PPPPSPSS-EEEEESSTTSHHHHHHHHHHHHHHHHHTS-EEEEE-TT---HHHHHHHHS-TTGGG--